Protein AF-A0A348SDK8-F1 (afdb_monomer_lite)

Sequence (131 aa):
MARTLLADGRPRRAIYLNGVSYVSDIGYAELLHGWSASGEYPATYVPTISRPNDPANAGWTGRTGRVESIIRAALGDLSVDPNGAVAYLCGNPDMIVAAEQELRAYGLPDEAIHKELYWPAGKQPTGAIES

Radius of gyration: 16.06 Å; chains: 1; bounding box: 41×41×42 Å

pLDDT: mean 90.52, std 14.19, range [38.84, 98.56]

Structure (mmCIF, N/CA/C/O backbone):
data_AF-A0A348SDK8-F1
#
_entry.id   AF-A0A348SDK8-F1
#
loop_
_atom_site.group_PDB
_atom_site.id
_atom_site.type_symbol
_atom_site.label_atom_id
_atom_site.label_alt_id
_atom_site.label_comp_id
_atom_site.label_asym_id
_atom_site.label_entity_id
_atom_site.label_seq_id
_atom_site.pdbx_PDB_ins_code
_atom_site.Cartn_x
_atom_site.Cartn_y
_atom_site.Cartn_z
_atom_site.occupancy
_atom_site.B_iso_or_equiv
_atom_site.auth_seq_id
_atom_site.auth_comp_id
_atom_site.auth_asym_id
_atom_site.auth_atom_id
_atom_site.pdbx_PDB_model_num
ATOM 1 N N . MET A 1 1 ? 2.678 -2.737 14.057 1.00 82.25 1 MET A N 1
ATOM 2 C CA . MET A 1 1 ? 1.668 -1.659 14.147 1.00 82.25 1 MET A CA 1
ATOM 3 C C . MET A 1 1 ? 0.243 -2.196 14.287 1.00 82.25 1 MET A C 1
ATOM 5 O O . MET A 1 1 ? -0.293 -2.077 15.376 1.00 82.25 1 MET A O 1
ATOM 9 N N . ALA A 1 2 ? -0.365 -2.827 13.271 1.00 86.62 2 ALA A N 1
ATOM 10 C CA . ALA A 1 2 ? -1.773 -3.266 13.353 1.00 86.62 2 ALA A CA 1
ATOM 11 C C . ALA A 1 2 ? -2.073 -4.224 14.519 1.00 86.62 2 ALA A C 1
ATOM 13 O O . ALA A 1 2 ? -3.015 -3.994 15.267 1.00 86.62 2 ALA A O 1
ATOM 14 N N . ARG A 1 3 ? -1.219 -5.231 14.755 1.00 86.56 3 ARG A N 1
ATOM 15 C CA . ARG A 1 3 ? -1.369 -6.135 15.912 1.00 86.56 3 ARG A CA 1
ATOM 16 C C . ARG A 1 3 ? -1.320 -5.410 17.261 1.00 86.56 3 ARG A C 1
ATOM 18 O O . ARG A 1 3 ? -2.042 -5.793 18.168 1.00 86.56 3 ARG A O 1
ATOM 25 N N . THR A 1 4 ? -0.506 -4.362 17.381 1.00 88.25 4 THR A N 1
ATOM 26 C CA . THR A 1 4 ? -0.431 -3.529 18.592 1.00 88.25 4 THR A CA 1
ATOM 27 C C . THR A 1 4 ? -1.725 -2.745 18.783 1.00 88.25 4 THR A C 1
ATOM 29 O O . THR A 1 4 ? -2.341 -2.847 19.831 1.00 88.25 4 THR A O 1
ATOM 32 N N . LEU A 1 5 ? -2.204 -2.059 17.737 1.00 89.44 5 LEU A N 1
ATOM 33 C CA . LEU A 1 5 ? -3.479 -1.331 17.781 1.00 89.44 5 LEU A CA 1
ATOM 34 C C . LEU A 1 5 ? -4.664 -2.246 18.108 1.00 89.44 5 LEU A C 1
ATOM 36 O O . LEU A 1 5 ? -5.589 -1.830 18.801 1.00 89.44 5 LEU A O 1
ATOM 40 N N . LEU A 1 6 ? -4.632 -3.487 17.619 1.00 89.12 6 LEU A N 1
ATOM 41 C CA . LEU A 1 6 ? -5.625 -4.500 17.951 1.00 89.12 6 LEU A CA 1
ATOM 42 C C . LEU A 1 6 ? -5.545 -4.913 19.426 1.00 89.12 6 LEU A C 1
ATOM 44 O O . LEU A 1 6 ? -6.568 -4.915 20.104 1.00 89.12 6 LEU A O 1
ATOM 48 N N . ALA A 1 7 ? -4.344 -5.219 19.929 1.00 89.62 7 ALA A N 1
ATOM 49 C CA . ALA A 1 7 ? -4.121 -5.589 21.329 1.00 89.62 7 ALA A CA 1
ATOM 50 C C . ALA A 1 7 ? -4.516 -4.466 22.304 1.00 89.62 7 ALA A C 1
ATOM 52 O O . ALA A 1 7 ? -5.071 -4.740 23.364 1.00 89.62 7 ALA A O 1
ATOM 53 N N . ASP A 1 8 ? -4.309 -3.211 21.905 1.00 92.38 8 ASP A N 1
ATOM 54 C CA . ASP A 1 8 ? -4.692 -2.024 22.674 1.00 92.38 8 ASP A CA 1
ATOM 55 C C . ASP A 1 8 ? -6.203 -1.716 22.595 1.00 92.38 8 ASP A C 1
ATOM 57 O O . ASP A 1 8 ? -6.659 -0.714 23.148 1.00 92.38 8 ASP A O 1
ATOM 61 N N . GLY A 1 9 ? -6.994 -2.525 21.873 1.00 89.38 9 GLY A N 1
ATOM 62 C CA . GLY A 1 9 ? -8.437 -2.320 21.696 1.00 89.38 9 GLY A CA 1
ATOM 63 C C . GLY A 1 9 ? -8.790 -1.087 20.859 1.00 89.38 9 GLY A C 1
ATOM 64 O O . GLY A 1 9 ? -9.891 -0.549 20.968 1.00 89.38 9 GLY A O 1
ATOM 65 N N . ARG A 1 10 ? -7.858 -0.604 20.030 1.00 92.12 10 ARG A N 1
ATOM 66 C CA . ARG A 1 10 ? -7.986 0.623 19.229 1.00 92.12 10 ARG A CA 1
ATOM 67 C C . ARG A 1 10 ? -7.701 0.368 17.743 1.00 92.12 10 ARG A C 1
ATOM 69 O O . ARG A 1 10 ? -6.864 1.070 17.161 1.00 92.12 10 ARG A O 1
ATOM 76 N N . PRO A 1 11 ? -8.368 -0.613 17.101 1.00 91.38 11 PRO A N 1
ATOM 77 C CA . PRO A 1 11 ? -8.149 -0.880 15.691 1.00 91.38 11 PRO A CA 1
ATOM 78 C C . PRO A 1 11 ? -8.500 0.360 14.867 1.00 91.38 11 PRO A C 1
ATOM 80 O O . PRO A 1 11 ? -9.506 1.034 15.089 1.00 91.38 11 PRO A O 1
ATOM 83 N N . ARG A 1 12 ? -7.645 0.663 13.896 1.00 92.19 12 ARG A N 1
ATOM 84 C CA . ARG A 1 12 ? -7.867 1.724 12.914 1.00 92.19 12 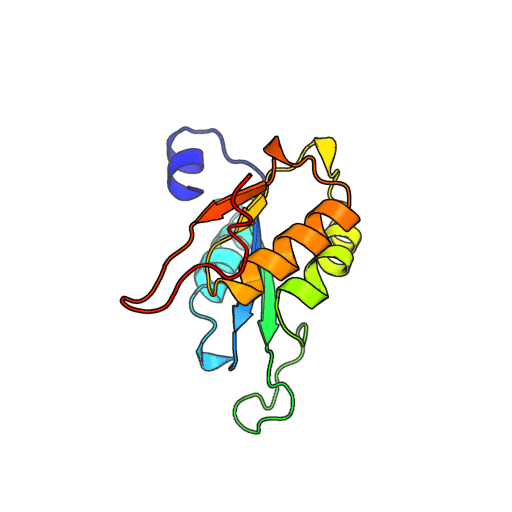ARG A CA 1
ATOM 85 C C . ARG A 1 12 ? -7.919 1.087 11.543 1.00 92.19 12 ARG A C 1
ATOM 87 O O . ARG A 1 12 ? -7.140 0.169 11.281 1.00 92.19 12 ARG A O 1
ATOM 94 N N . ARG A 1 13 ? -8.790 1.598 10.670 1.00 95.06 13 ARG A N 1
ATOM 95 C CA . ARG A 1 13 ? -8.802 1.212 9.256 1.00 95.06 13 ARG A CA 1
ATOM 96 C C . ARG A 1 13 ? -7.380 1.310 8.698 1.00 95.06 13 ARG A C 1
ATOM 98 O O . ARG A 1 13 ? -6.763 2.367 8.801 1.00 95.06 13 ARG A O 1
ATOM 105 N N . ALA A 1 14 ? -6.875 0.216 8.136 1.00 95.75 14 ALA A N 1
ATOM 106 C CA . ALA A 1 14 ? -5.530 0.146 7.577 1.00 95.75 14 ALA A CA 1
ATOM 107 C C . ALA A 1 14 ? -5.585 -0.303 6.118 1.00 95.75 14 ALA A C 1
ATOM 109 O O . ALA A 1 14 ? -6.207 -1.314 5.792 1.00 95.75 14 ALA A O 1
ATOM 110 N N . ILE A 1 15 ? -4.917 0.448 5.248 1.00 97.25 15 ILE A N 1
ATOM 111 C CA . ILE A 1 15 ? -4.802 0.147 3.822 1.00 97.25 15 ILE A CA 1
ATOM 112 C C . ILE A 1 15 ? -3.346 -0.209 3.544 1.00 97.25 15 ILE A C 1
ATOM 114 O O . ILE A 1 15 ? -2.440 0.547 3.882 1.00 97.25 15 ILE A O 1
ATOM 118 N N . TYR A 1 16 ? -3.131 -1.361 2.923 1.00 97.00 16 TYR A N 1
ATOM 119 C CA . TYR A 1 16 ? -1.812 -1.896 2.621 1.00 97.00 16 TYR A CA 1
ATOM 120 C C . TYR A 1 16 ? -1.603 -1.893 1.110 1.00 97.00 16 TYR A C 1
ATOM 122 O O . TYR A 1 16 ? -2.067 -2.801 0.418 1.00 97.00 16 TYR A O 1
ATOM 130 N N . LEU A 1 17 ? -0.903 -0.878 0.603 1.00 97.94 17 LEU A N 1
ATOM 131 C CA . LEU A 1 17 ? -0.424 -0.859 -0.778 1.00 97.94 17 LEU A CA 1
ATOM 132 C C . LEU A 1 17 ? 0.909 -1.617 -0.829 1.00 97.94 17 LEU A C 1
ATOM 134 O O . LEU A 1 17 ? 1.875 -1.189 -0.203 1.00 97.94 17 LEU A O 1
ATOM 138 N N . ASN A 1 18 ? 0.967 -2.747 -1.536 1.00 97.44 18 ASN A N 1
ATOM 139 C CA . ASN A 1 18 ? 2.180 -3.570 -1.606 1.00 97.44 18 ASN A CA 1
ATOM 140 C C . ASN A 1 18 ? 2.597 -3.799 -3.060 1.00 97.44 18 ASN A C 1
ATOM 142 O O . ASN A 1 18 ? 1.866 -4.438 -3.817 1.00 97.44 18 ASN A O 1
ATOM 146 N N . GLY A 1 19 ? 3.767 -3.286 -3.439 1.00 97.31 19 GLY A N 1
ATOM 147 C CA . GLY A 1 19 ? 4.337 -3.483 -4.768 1.00 97.31 19 GLY A CA 1
ATOM 148 C C . GLY A 1 19 ? 5.454 -4.509 -4.763 1.00 97.31 19 GLY A C 1
ATOM 149 O O . GLY A 1 19 ? 6.440 -4.347 -4.048 1.00 97.31 19 GLY A O 1
ATOM 150 N N . VAL A 1 20 ? 5.336 -5.510 -5.628 1.00 97.25 20 VAL A N 1
ATOM 151 C CA . VAL A 1 20 ? 6.365 -6.535 -5.832 1.00 97.25 20 VAL A CA 1
ATOM 152 C C . VAL A 1 20 ? 6.708 -6.704 -7.314 1.00 97.25 20 VAL A C 1
ATOM 154 O O . VAL A 1 20 ? 6.114 -6.068 -8.190 1.00 97.25 20 VAL A O 1
ATOM 157 N N . SER A 1 21 ? 7.723 -7.513 -7.628 1.00 97.44 21 SER A N 1
ATOM 158 C CA . SER A 1 21 ? 8.034 -7.847 -9.026 1.00 97.44 21 SER A CA 1
ATOM 159 C C . SER A 1 21 ? 7.174 -9.000 -9.521 1.00 97.44 21 SER A C 1
ATOM 161 O O . SER A 1 21 ? 6.622 -8.902 -10.620 1.00 97.44 21 SER A O 1
ATOM 163 N N . TYR A 1 22 ? 7.034 -10.044 -8.701 1.00 97.56 22 TYR A N 1
ATOM 164 C CA . TYR A 1 22 ? 6.344 -11.272 -9.070 1.00 97.56 22 TYR A CA 1
ATOM 165 C C . TYR A 1 22 ? 5.210 -11.609 -8.105 1.00 97.56 22 TYR A C 1
ATOM 167 O O . TYR A 1 22 ? 5.283 -11.303 -6.919 1.00 97.56 22 TYR A O 1
ATOM 175 N N . VAL A 1 23 ? 4.168 -12.283 -8.595 1.00 96.00 23 VAL A N 1
ATOM 176 C CA . VAL A 1 23 ? 3.035 -12.740 -7.771 1.00 96.00 23 VAL A CA 1
ATOM 177 C C . VAL A 1 23 ? 3.510 -13.636 -6.623 1.00 96.00 23 VAL A C 1
ATOM 179 O O . VAL A 1 23 ? 2.981 -13.543 -5.519 1.00 96.00 23 VAL A O 1
ATOM 182 N N . SER A 1 24 ? 4.554 -14.440 -6.845 1.00 95.38 24 SER A N 1
ATOM 183 C CA . SER A 1 24 ? 5.179 -15.282 -5.815 1.00 95.38 24 SER A CA 1
ATOM 184 C C . SER A 1 24 ? 5.770 -14.500 -4.638 1.00 95.38 24 SER A C 1
ATOM 186 O O . SER A 1 24 ? 5.944 -15.067 -3.564 1.00 95.38 24 SER A O 1
ATOM 188 N N . ASP A 1 25 ? 6.065 -13.211 -4.816 1.00 95.56 25 ASP A N 1
ATOM 189 C CA . ASP A 1 25 ? 6.628 -12.351 -3.769 1.00 95.56 25 ASP A CA 1
ATOM 190 C C . ASP A 1 25 ? 5.532 -11.762 -2.851 1.00 95.56 25 ASP A C 1
ATOM 192 O O . ASP A 1 25 ? 5.825 -11.092 -1.857 1.00 95.56 25 ASP A O 1
ATOM 196 N N . ILE A 1 26 ? 4.250 -11.982 -3.168 1.00 93.44 26 ILE A N 1
ATOM 197 C CA . ILE A 1 26 ? 3.109 -11.522 -2.369 1.00 93.44 26 ILE A CA 1
ATOM 198 C C . ILE A 1 26 ? 2.967 -12.410 -1.122 1.00 93.44 26 ILE A C 1
ATOM 200 O O . ILE A 1 26 ? 2.174 -13.346 -1.080 1.00 93.44 26 ILE A O 1
ATOM 204 N N . GLY A 1 27 ? 3.723 -12.093 -0.069 1.00 89.38 27 GLY A N 1
ATOM 205 C CA . GLY A 1 27 ? 3.750 -12.901 1.159 1.00 89.38 27 GLY A CA 1
ATOM 206 C C . GLY A 1 27 ? 2.610 -12.654 2.160 1.00 89.38 27 GLY A C 1
ATOM 207 O O . GLY A 1 27 ? 2.347 -13.503 3.003 1.00 89.38 27 GLY A O 1
ATOM 208 N N . TYR A 1 28 ? 1.925 -11.504 2.102 1.00 89.31 28 TYR A N 1
ATOM 209 C CA . TYR A 1 28 ? 0.963 -11.088 3.144 1.00 89.31 28 TYR A CA 1
ATOM 210 C C . TYR A 1 28 ? -0.515 -11.200 2.749 1.00 89.31 28 TYR A C 1
ATOM 212 O O . TYR A 1 28 ? -1.380 -10.849 3.553 1.00 89.31 28 TYR A O 1
ATOM 220 N N . ALA A 1 29 ? -0.821 -11.672 1.537 1.00 89.94 29 ALA A N 1
ATOM 221 C CA . ALA A 1 29 ? -2.194 -11.705 1.031 1.00 89.94 29 ALA A CA 1
ATOM 222 C C . ALA A 1 29 ? -3.129 -12.521 1.930 1.00 89.94 29 ALA A C 1
ATOM 224 O O . ALA A 1 29 ? -4.177 -12.022 2.324 1.00 89.94 29 ALA A O 1
ATOM 225 N N . GLU A 1 30 ? -2.735 -13.746 2.287 1.00 92.38 30 GLU A N 1
ATOM 226 C CA . GLU A 1 30 ? -3.561 -14.640 3.105 1.00 92.38 30 GLU A CA 1
ATOM 227 C C . GLU A 1 30 ? -3.885 -14.022 4.470 1.00 92.38 30 GLU A C 1
ATOM 229 O O . GLU A 1 30 ? -5.049 -13.957 4.856 1.00 92.38 30 GLU A O 1
ATOM 234 N N . LEU A 1 31 ? -2.877 -13.479 5.162 1.00 93.50 31 LEU A N 1
ATOM 235 C CA . LEU A 1 31 ? -3.053 -12.833 6.463 1.00 93.50 31 LEU A CA 1
ATOM 236 C C . LEU A 1 31 ? -4.015 -11.638 6.390 1.00 93.50 31 LEU A C 1
ATOM 238 O O . LEU A 1 31 ? -4.939 -11.532 7.195 1.00 93.50 31 LEU A O 1
ATOM 242 N N . LEU A 1 32 ? -3.791 -10.723 5.442 1.00 93.81 32 LEU A N 1
ATOM 243 C CA . LEU A 1 32 ? -4.565 -9.483 5.351 1.00 93.81 32 LEU A CA 1
ATOM 244 C C . LEU A 1 32 ? -5.994 -9.732 4.860 1.00 93.81 32 LEU A C 1
ATOM 246 O O . LEU A 1 32 ? -6.928 -9.094 5.348 1.00 93.81 32 LEU A O 1
ATOM 250 N N . HIS A 1 33 ? -6.181 -10.681 3.940 1.00 92.25 33 HIS A N 1
ATOM 251 C CA . HIS A 1 33 ? -7.514 -11.130 3.544 1.00 92.25 33 HIS A CA 1
ATOM 252 C C . HIS A 1 33 ? -8.221 -11.855 4.690 1.00 92.25 33 HIS A C 1
ATOM 254 O O . HIS A 1 33 ? -9.404 -11.608 4.904 1.00 92.25 33 HIS A O 1
ATOM 260 N N . GLY A 1 34 ? -7.504 -12.677 5.463 1.00 94.00 34 GLY A N 1
ATOM 261 C CA . GLY A 1 34 ? -8.032 -13.349 6.648 1.00 94.00 34 GLY A CA 1
ATOM 262 C C . GLY A 1 34 ? -8.594 -12.362 7.669 1.00 94.00 34 GLY A C 1
ATOM 263 O O . GLY A 1 34 ? -9.736 -12.516 8.090 1.00 94.00 34 GLY A O 1
ATOM 264 N N . TRP A 1 35 ? -7.849 -11.301 7.992 1.00 94.38 35 TRP A N 1
ATOM 265 C CA . TRP A 1 35 ? -8.324 -10.229 8.877 1.00 94.38 35 TRP A CA 1
ATOM 266 C C . TRP A 1 35 ? -9.569 -9.514 8.364 1.00 94.38 35 TRP A C 1
ATOM 268 O O . TRP A 1 35 ? -10.489 -9.250 9.137 1.00 94.38 35 TRP A O 1
ATOM 278 N N . SER A 1 36 ? -9.595 -9.200 7.069 1.00 90.56 36 SER A N 1
ATOM 279 C CA . SER A 1 36 ? -10.736 -8.534 6.443 1.00 90.56 36 SER A CA 1
ATOM 280 C C . SER A 1 36 ? -11.983 -9.426 6.469 1.00 90.56 36 SER A C 1
ATOM 282 O O . SER A 1 36 ? -13.060 -8.977 6.850 1.00 90.56 36 SER A O 1
ATOM 284 N N . ALA A 1 37 ? -11.826 -10.710 6.129 1.00 93.12 37 ALA A N 1
ATOM 285 C CA . ALA A 1 37 ? -12.914 -11.680 6.058 1.00 93.12 37 ALA A CA 1
ATOM 286 C C . ALA A 1 37 ? -13.470 -12.065 7.436 1.00 93.12 37 ALA A C 1
ATOM 288 O O . ALA A 1 37 ? -14.676 -12.255 7.576 1.00 93.12 37 ALA A O 1
ATOM 289 N N . SER A 1 38 ? -12.610 -12.181 8.452 1.00 95.25 38 SER A N 1
ATOM 290 C CA . SER A 1 38 ? -13.031 -12.510 9.819 1.00 95.25 38 SER A CA 1
ATOM 291 C C . SER A 1 38 ? -13.566 -11.304 10.594 1.00 95.25 38 SER A C 1
ATOM 293 O O . SER A 1 38 ? -14.226 -11.481 11.616 1.00 95.25 38 SER A O 1
ATOM 295 N N . GLY A 1 39 ? -13.264 -10.082 10.141 1.00 91.12 39 GLY A N 1
ATOM 296 C CA . GLY A 1 39 ? -13.526 -8.855 10.889 1.00 91.12 39 GLY A CA 1
ATOM 297 C C . GLY A 1 39 ? -12.567 -8.626 12.064 1.00 91.12 39 GLY A C 1
ATOM 298 O O . GLY A 1 39 ? -12.777 -7.691 12.832 1.00 91.12 39 GLY A O 1
ATOM 299 N N . GLU A 1 40 ? -11.509 -9.438 12.208 1.00 92.50 40 GLU A N 1
ATOM 300 C CA . GLU A 1 40 ? -10.495 -9.293 13.267 1.00 92.50 40 GLU A CA 1
ATOM 301 C C . GLU A 1 40 ? -9.804 -7.926 13.204 1.00 92.50 40 GLU A C 1
ATOM 303 O O . GLU A 1 40 ? -9.499 -7.326 14.234 1.00 92.50 40 GLU A O 1
ATOM 308 N N . TYR A 1 41 ? -9.570 -7.415 11.993 1.00 94.75 41 TYR A N 1
ATOM 309 C CA . TYR A 1 41 ? -8.992 -6.095 11.795 1.00 94.75 41 TYR A CA 1
ATOM 310 C C . TYR A 1 41 ? -9.575 -5.436 10.539 1.00 94.75 41 TYR A C 1
ATOM 312 O O . TYR A 1 41 ? -9.688 -6.104 9.509 1.00 94.75 41 TYR A O 1
ATOM 320 N N . PRO A 1 42 ? -9.891 -4.125 10.557 1.00 94.62 42 PRO A N 1
ATOM 321 C CA . PRO A 1 42 ? -10.396 -3.397 9.390 1.00 94.62 42 PRO A CA 1
ATOM 322 C C . PRO A 1 42 ? -9.275 -3.130 8.365 1.00 94.62 42 PRO A C 1
ATOM 324 O O . PRO A 1 42 ? -8.854 -1.990 8.149 1.00 94.62 42 PRO A O 1
ATOM 327 N N . ALA A 1 43 ? -8.751 -4.199 7.767 1.00 95.75 43 ALA A N 1
ATOM 328 C CA . ALA A 1 43 ? -7.668 -4.177 6.797 1.00 95.75 43 ALA A CA 1
ATOM 329 C C . ALA A 1 43 ? -8.201 -4.223 5.358 1.00 95.75 43 ALA A C 1
ATOM 331 O O . ALA A 1 43 ? -9.124 -4.973 5.032 1.00 95.75 43 ALA A O 1
ATOM 332 N N . THR A 1 44 ? -7.565 -3.456 4.477 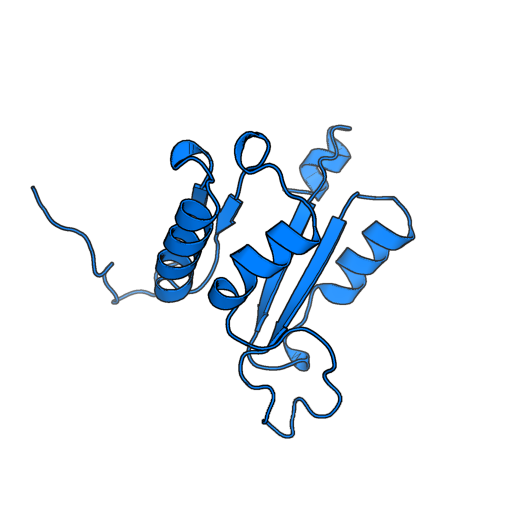1.00 96.25 44 THR A N 1
ATOM 333 C CA . THR A 1 44 ? -7.747 -3.529 3.025 1.00 96.25 44 THR A CA 1
ATOM 334 C C . THR A 1 44 ? -6.392 -3.754 2.372 1.00 96.25 44 THR A C 1
ATOM 336 O O . THR A 1 44 ? -5.462 -2.979 2.597 1.00 96.25 44 THR A O 1
ATOM 339 N N . TYR A 1 45 ? -6.273 -4.806 1.565 1.00 96.50 45 TYR A N 1
ATOM 340 C CA . TYR A 1 45 ? -5.037 -5.135 0.863 1.00 96.50 45 TYR A CA 1
ATOM 341 C C . TYR A 1 45 ? -5.123 -4.762 -0.616 1.00 96.50 45 TYR A C 1
ATOM 343 O O . TYR A 1 45 ? -6.079 -5.126 -1.295 1.00 96.50 45 TYR A O 1
ATOM 351 N N . VAL A 1 46 ? -4.126 -4.030 -1.114 1.00 97.31 46 VAL A N 1
ATOM 352 C CA . VAL A 1 46 ? -4.051 -3.576 -2.508 1.00 97.31 46 VAL A CA 1
ATOM 353 C C . VAL A 1 46 ? -2.670 -3.931 -3.077 1.00 97.31 46 VAL A C 1
ATOM 355 O O . VAL A 1 46 ? -1.741 -3.117 -3.052 1.00 97.31 46 VAL A O 1
ATOM 358 N N . PRO A 1 47 ? -2.496 -5.169 -3.558 1.00 97.19 47 PRO A N 1
ATOM 359 C CA . PRO A 1 47 ? -1.262 -5.594 -4.203 1.00 97.19 47 PRO A CA 1
ATOM 360 C C . PRO A 1 47 ? -1.127 -5.045 -5.631 1.00 97.19 47 PRO A C 1
ATOM 362 O O . PRO A 1 47 ? -2.116 -4.884 -6.349 1.00 97.19 47 PRO A O 1
ATOM 365 N N . THR A 1 48 ? 0.114 -4.825 -6.064 1.00 98.25 48 THR A N 1
ATOM 366 C CA . THR A 1 48 ? 0.471 -4.555 -7.462 1.00 98.25 48 THR A CA 1
ATOM 367 C C . THR A 1 48 ? 1.759 -5.268 -7.853 1.00 98.25 48 THR A C 1
ATOM 369 O O . THR A 1 48 ? 2.670 -5.415 -7.033 1.00 98.25 48 THR A O 1
ATOM 372 N N . ILE A 1 49 ? 1.856 -5.683 -9.117 1.00 98.44 49 ILE A N 1
ATOM 373 C CA . ILE A 1 49 ? 3.087 -6.246 -9.683 1.00 98.44 49 ILE A CA 1
ATOM 374 C C . ILE A 1 49 ? 3.698 -5.309 -10.724 1.00 98.44 49 ILE A C 1
ATOM 376 O O . ILE A 1 49 ? 3.005 -4.746 -11.573 1.00 98.44 49 ILE A O 1
ATOM 380 N N . SER A 1 50 ? 5.020 -5.164 -10.692 1.00 97.94 50 SER A N 1
ATOM 381 C CA . SER A 1 50 ? 5.755 -4.288 -11.616 1.00 97.94 50 SER A CA 1
ATOM 382 C C . SER A 1 50 ? 6.153 -4.960 -12.936 1.00 97.94 50 SER A C 1
ATOM 384 O O . SER A 1 50 ? 6.541 -4.260 -13.870 1.00 97.94 50 SER A O 1
ATOM 386 N N . ARG A 1 51 ? 6.031 -6.292 -13.047 1.00 97.88 51 ARG A N 1
ATOM 387 C CA . ARG A 1 51 ? 6.390 -7.070 -14.249 1.00 97.88 51 ARG A CA 1
ATOM 388 C C . ARG A 1 51 ? 5.208 -7.883 -14.800 1.00 97.88 51 ARG A C 1
ATOM 390 O O . ARG A 1 51 ? 5.313 -9.100 -14.914 1.00 97.88 51 ARG A O 1
ATOM 397 N N . PRO A 1 52 ? 4.071 -7.259 -15.146 1.00 97.38 52 PRO A N 1
ATOM 398 C CA . PRO A 1 52 ? 2.858 -7.998 -15.510 1.00 97.38 52 PRO A CA 1
ATOM 399 C C . PRO A 1 52 ? 2.998 -8.880 -16.758 1.00 97.38 52 PRO A C 1
ATOM 401 O O . PRO A 1 52 ? 2.297 -9.874 -16.877 1.00 97.38 52 PRO A O 1
ATOM 404 N N . ASN A 1 53 ? 3.917 -8.541 -17.665 1.00 97.25 53 ASN A N 1
ATOM 405 C CA . ASN A 1 53 ? 4.140 -9.290 -18.905 1.00 97.25 53 ASN A CA 1
ATOM 406 C C . ASN A 1 53 ? 5.121 -10.463 -18.742 1.00 97.25 53 ASN A C 1
ATOM 408 O O . ASN A 1 53 ? 5.394 -11.166 -19.712 1.00 97.25 53 ASN A O 1
ATOM 412 N N . ASP A 1 54 ? 5.697 -10.648 -17.553 1.00 98.06 54 ASP A N 1
ATOM 413 C CA . ASP A 1 54 ? 6.578 -11.781 -17.287 1.00 98.06 54 ASP A CA 1
ATOM 414 C C . ASP A 1 54 ? 5.752 -13.080 -17.209 1.00 98.06 54 ASP A C 1
ATOM 416 O O . ASP A 1 54 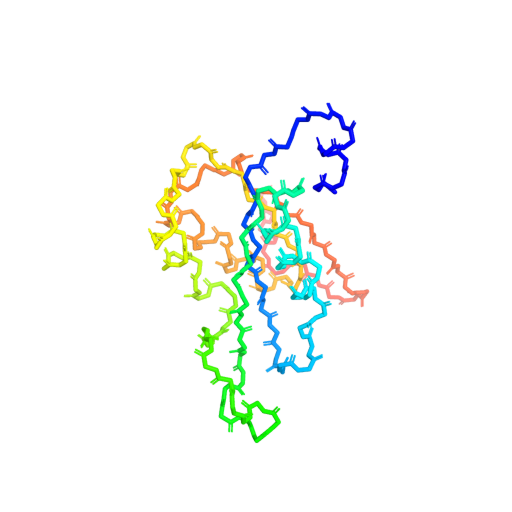? 4.735 -13.097 -16.510 1.00 98.06 54 ASP A O 1
ATOM 420 N N . PRO A 1 55 ? 6.159 -14.179 -17.875 1.00 97.75 55 PRO A N 1
ATOM 421 C CA . PRO A 1 55 ? 5.452 -15.457 -17.795 1.00 97.75 55 PRO A CA 1
ATOM 422 C C . PRO A 1 55 ? 5.248 -15.978 -16.367 1.00 97.75 55 PRO A C 1
ATOM 424 O O . PRO A 1 55 ? 4.246 -16.642 -16.107 1.00 97.75 55 PRO A O 1
ATOM 427 N N . ALA A 1 56 ? 6.143 -15.653 -15.426 1.00 97.31 56 ALA A N 1
ATOM 428 C CA . ALA A 1 56 ? 5.994 -16.018 -14.015 1.00 97.31 56 ALA A CA 1
ATOM 429 C C . ALA A 1 56 ? 4.786 -15.341 -13.335 1.00 97.31 56 ALA A C 1
ATOM 431 O O . ALA A 1 56 ? 4.358 -15.765 -12.264 1.00 97.31 56 ALA A O 1
ATOM 432 N N . ASN A 1 57 ? 4.222 -14.309 -13.964 1.00 97.75 57 ASN A N 1
ATOM 433 C CA . ASN A 1 57 ? 3.040 -13.583 -13.513 1.00 97.75 57 ASN A CA 1
ATOM 434 C C . ASN A 1 57 ? 1.782 -13.917 -14.328 1.00 97.75 57 ASN A C 1
ATOM 436 O O . ASN A 1 57 ? 0.764 -13.229 -14.202 1.00 97.75 57 ASN A O 1
ATOM 440 N N . ALA A 1 58 ? 1.829 -14.963 -15.160 1.00 95.50 58 ALA A N 1
ATOM 441 C CA . ALA A 1 58 ? 0.666 -15.424 -15.905 1.00 95.50 58 ALA A CA 1
ATOM 442 C C . ALA A 1 58 ? -0.516 -15.695 -14.955 1.00 95.50 58 ALA A C 1
ATOM 444 O O . ALA A 1 58 ? -0.386 -16.402 -13.958 1.00 95.50 58 ALA A O 1
ATOM 445 N N . GLY A 1 59 ? -1.677 -15.115 -15.268 1.00 94.19 59 GLY A N 1
ATOM 446 C CA . GLY A 1 59 ? -2.888 -15.230 -14.448 1.00 94.19 59 GLY A CA 1
ATOM 447 C C . GLY A 1 59 ? -3.075 -14.127 -13.402 1.00 94.19 59 GLY A C 1
ATOM 448 O O . GLY A 1 59 ? -4.105 -14.113 -12.733 1.00 94.19 59 GLY A O 1
ATOM 449 N N . TRP A 1 60 ? -2.146 -13.173 -13.273 1.00 96.69 60 TRP A N 1
ATOM 450 C CA . TRP A 1 60 ? -2.393 -11.975 -12.473 1.00 96.69 60 TRP A CA 1
ATOM 451 C C . TRP A 1 60 ? -3.510 -11.114 -13.078 1.00 96.69 60 TRP A C 1
ATOM 453 O O . TRP A 1 60 ? -3.418 -10.677 -14.223 1.00 96.69 60 TRP A O 1
ATOM 463 N N . THR A 1 61 ? -4.541 -10.820 -12.286 1.00 95.38 61 THR A N 1
ATOM 464 C CA . THR A 1 61 ? -5.680 -9.970 -12.687 1.00 95.38 61 THR A CA 1
ATOM 465 C C . THR A 1 61 ? -5.834 -8.720 -11.819 1.00 95.38 61 THR A C 1
ATOM 467 O O . THR A 1 61 ? -6.831 -8.009 -11.927 1.00 95.38 61 THR A O 1
ATOM 470 N N . GLY A 1 62 ? -4.889 -8.478 -10.908 1.00 94.94 62 GLY A N 1
ATOM 471 C CA . GLY A 1 62 ? -4.901 -7.319 -10.019 1.00 94.94 62 GLY A CA 1
ATOM 472 C C . GLY A 1 62 ? -4.245 -6.086 -10.641 1.00 94.94 62 GLY A C 1
ATOM 473 O O . GLY A 1 62 ? -4.008 -6.011 -11.847 1.00 94.94 62 GLY A O 1
ATOM 474 N N . ARG A 1 63 ? -3.902 -5.106 -9.797 1.00 97.44 63 ARG A N 1
ATOM 475 C CA . ARG A 1 63 ? -3.228 -3.881 -10.252 1.00 97.44 63 ARG A CA 1
ATOM 476 C C . ARG A 1 63 ? -1.831 -4.176 -10.786 1.00 97.44 63 ARG A C 1
ATOM 478 O O . ARG A 1 63 ? -1.156 -5.102 -10.338 1.00 97.44 63 ARG A O 1
ATOM 485 N N . THR A 1 64 ? -1.391 -3.361 -11.731 1.00 98.12 64 THR A N 1
ATOM 486 C CA . THR A 1 64 ? -0.068 -3.472 -12.345 1.00 98.12 64 THR A CA 1
ATOM 487 C C . THR A 1 64 ? 0.652 -2.137 -12.295 1.00 98.12 64 THR A C 1
ATOM 489 O O . THR A 1 64 ? 0.017 -1.087 -12.369 1.00 98.12 64 THR A O 1
ATOM 492 N N . GLY A 1 65 ? 1.977 -2.186 -12.241 1.00 97.69 65 GLY A N 1
ATOM 493 C CA . GLY A 1 65 ? 2.833 -1.020 -12.072 1.00 97.69 65 GLY A CA 1
ATOM 494 C C . GLY A 1 65 ? 3.543 -1.034 -10.723 1.00 97.69 65 GLY A C 1
ATOM 495 O O . GLY A 1 65 ? 3.321 -1.902 -9.872 1.00 97.69 65 GLY A O 1
ATOM 496 N N . ARG A 1 66 ? 4.445 -0.070 -10.540 1.00 97.94 66 ARG A N 1
ATOM 497 C CA . ARG A 1 66 ? 5.146 0.127 -9.267 1.00 97.94 66 ARG A CA 1
ATOM 498 C C . ARG A 1 66 ? 4.191 0.734 -8.236 1.00 97.94 66 ARG A C 1
ATOM 500 O O . ARG A 1 66 ? 3.224 1.391 -8.619 1.00 97.94 66 ARG A O 1
ATOM 507 N N . VAL A 1 67 ? 4.430 0.508 -6.946 1.00 98.19 67 VAL A N 1
ATOM 508 C CA . VAL A 1 67 ? 3.458 0.869 -5.897 1.00 98.19 67 VAL A CA 1
ATOM 509 C C . VAL A 1 67 ? 3.146 2.362 -5.883 1.00 98.19 67 VAL A C 1
ATOM 511 O O . VAL A 1 67 ? 1.982 2.730 -5.787 1.00 98.19 67 VAL A O 1
ATOM 514 N N . GLU A 1 68 ? 4.151 3.211 -6.087 1.00 98.12 68 GLU A N 1
ATOM 515 C CA . GLU A 1 68 ? 4.002 4.662 -6.156 1.00 98.12 68 GLU A CA 1
ATOM 516 C C . GLU A 1 68 ? 3.013 5.089 -7.250 1.00 98.12 68 GLU A C 1
ATOM 518 O O . GLU A 1 68 ? 2.180 5.959 -7.024 1.00 98.12 68 GLU A O 1
ATOM 523 N N . SER A 1 69 ? 3.011 4.400 -8.397 1.00 97.88 69 SER A N 1
ATOM 524 C CA . SER A 1 69 ? 2.158 4.749 -9.541 1.00 97.88 69 SER A CA 1
ATOM 525 C C . SER A 1 69 ? 0.673 4.462 -9.321 1.00 97.88 69 SER A C 1
ATOM 527 O O . SER A 1 69 ? -0.165 5.005 -10.038 1.00 97.88 69 SER A O 1
ATOM 529 N N . ILE A 1 70 ? 0.327 3.630 -8.332 1.00 98.31 70 ILE A N 1
ATOM 530 C CA . ILE A 1 70 ? -1.067 3.274 -8.045 1.00 98.31 70 ILE A CA 1
ATOM 531 C C . ILE A 1 70 ? -1.658 4.045 -6.861 1.00 98.31 70 ILE A C 1
ATOM 533 O O . ILE A 1 70 ? -2.856 3.910 -6.623 1.00 98.31 70 ILE A O 1
ATOM 537 N N . ILE A 1 71 ? -0.860 4.831 -6.123 1.00 98.44 71 ILE A N 1
ATOM 538 C CA . ILE A 1 71 ? -1.267 5.459 -4.853 1.00 98.44 71 ILE A CA 1
ATOM 539 C C . ILE A 1 71 ? -2.537 6.288 -5.028 1.00 98.44 71 ILE A C 1
ATOM 541 O O . ILE A 1 71 ? -3.552 5.982 -4.407 1.00 98.44 71 ILE A O 1
ATOM 545 N N . ARG A 1 72 ? -2.518 7.300 -5.905 1.00 98.06 72 ARG A N 1
ATOM 546 C CA . ARG A 1 72 ? -3.662 8.213 -6.073 1.00 98.06 72 ARG A CA 1
ATOM 547 C C . ARG A 1 72 ? -4.940 7.480 -6.473 1.00 98.06 72 ARG A C 1
ATOM 549 O O . ARG A 1 72 ? -5.993 7.735 -5.896 1.00 98.06 72 ARG A O 1
ATOM 556 N N . ALA A 1 73 ? -4.839 6.548 -7.422 1.00 98.12 73 ALA A N 1
ATOM 557 C CA . ALA A 1 73 ? -5.980 5.758 -7.873 1.00 98.12 73 ALA A CA 1
ATOM 558 C C . ALA A 1 73 ? -6.525 4.873 -6.742 1.00 98.12 73 ALA A C 1
ATOM 560 O O . ALA A 1 73 ? -7.718 4.892 -6.472 1.00 98.12 73 ALA A O 1
ATOM 561 N N . ALA A 1 74 ? -5.656 4.148 -6.031 1.00 98.12 74 ALA A N 1
ATOM 562 C CA . ALA A 1 74 ? -6.069 3.273 -4.938 1.00 98.12 74 ALA A CA 1
ATOM 563 C C . ALA A 1 74 ? -6.712 4.047 -3.777 1.00 98.12 74 ALA A C 1
ATOM 565 O O . ALA A 1 74 ? -7.724 3.605 -3.239 1.00 98.12 74 ALA A O 1
ATOM 566 N N . LEU A 1 75 ? -6.155 5.200 -3.396 1.00 98.12 75 LEU A N 1
ATOM 567 C CA . LEU A 1 75 ? -6.730 6.046 -2.350 1.00 98.12 75 LEU A CA 1
ATOM 568 C C . LEU A 1 75 ? -8.065 6.666 -2.789 1.00 98.12 75 LEU A C 1
ATOM 570 O O . LEU A 1 75 ? -9.005 6.698 -1.996 1.00 98.12 75 LEU A O 1
ATOM 574 N N . GLY A 1 76 ? -8.174 7.094 -4.053 1.00 97.94 76 GLY A N 1
ATOM 575 C CA . GLY A 1 76 ? -9.417 7.583 -4.654 1.00 97.94 76 GLY A CA 1
ATOM 576 C C . GLY A 1 76 ? -10.527 6.531 -4.659 1.00 97.94 76 GLY A C 1
ATOM 577 O O . GLY A 1 76 ? -11.610 6.786 -4.136 1.00 97.94 76 GLY A O 1
ATOM 578 N N . ASP A 1 77 ? -10.236 5.323 -5.148 1.00 97.81 77 ASP A N 1
ATOM 579 C CA . ASP A 1 77 ? -11.182 4.196 -5.169 1.00 97.81 77 ASP A CA 1
ATOM 580 C C . ASP A 1 77 ? -11.672 3.834 -3.757 1.00 97.81 77 ASP A C 1
ATOM 582 O O . ASP A 1 77 ? -12.814 3.424 -3.555 1.00 97.81 77 ASP A O 1
ATOM 586 N N . LEU A 1 78 ? -10.806 4.016 -2.757 1.00 97.38 78 LEU A N 1
ATOM 587 C CA . LEU A 1 78 ? -11.084 3.754 -1.348 1.00 97.38 78 LEU A CA 1
ATOM 588 C C . LEU A 1 78 ? -11.629 4.973 -0.587 1.00 97.38 78 LEU A C 1
ATOM 590 O O . LEU A 1 78 ? -11.797 4.878 0.636 1.00 97.38 78 LEU A O 1
ATOM 594 N N . SER A 1 79 ? -11.898 6.086 -1.282 1.00 97.19 79 SER A N 1
ATOM 595 C CA . SER A 1 79 ? -12.442 7.336 -0.730 1.00 97.19 79 SER A CA 1
ATOM 596 C C . SER A 1 79 ? -11.710 7.791 0.538 1.00 97.19 79 SER A C 1
ATOM 598 O O . SER A 1 79 ? -12.319 8.032 1.581 1.00 97.19 79 SER A O 1
ATOM 600 N N . VAL A 1 80 ? -10.377 7.816 0.489 1.00 97.94 80 VAL A N 1
ATOM 601 C CA . VAL A 1 80 ? -9.552 8.231 1.629 1.00 97.94 80 VAL A CA 1
ATOM 602 C C . VAL A 1 80 ? -9.582 9.753 1.764 1.00 97.94 80 VAL A C 1
ATOM 604 O O . VAL A 1 80 ? -9.202 10.464 0.844 1.00 97.94 80 VAL A O 1
ATOM 607 N N . ASP A 1 81 ? -9.996 10.257 2.927 1.00 97.44 81 ASP A N 1
ATOM 608 C CA . ASP A 1 81 ? -9.806 11.669 3.271 1.00 97.44 81 ASP A CA 1
ATOM 609 C C . ASP A 1 81 ? -8.326 11.909 3.620 1.00 97.44 81 ASP A C 1
ATOM 611 O O . ASP A 1 81 ? -7.846 11.339 4.610 1.00 97.44 81 ASP A O 1
ATOM 615 N N . PRO A 1 82 ? -7.588 12.727 2.848 1.00 96.62 82 PRO A N 1
ATOM 616 C CA . PRO A 1 82 ? -6.176 12.983 3.109 1.00 96.62 82 PRO A CA 1
ATOM 617 C C . PRO A 1 82 ? -5.919 13.660 4.465 1.00 96.62 82 PRO A C 1
ATOM 619 O O . PRO A 1 82 ? -4.862 13.436 5.048 1.00 96.62 82 PRO A O 1
ATOM 622 N N . ASN A 1 83 ? -6.876 14.423 5.009 1.00 95.50 83 ASN A N 1
ATOM 623 C CA . ASN A 1 83 ? -6.723 15.093 6.309 1.00 95.50 83 ASN A CA 1
ATOM 624 C C . ASN A 1 83 ? -6.973 14.155 7.502 1.00 95.50 83 ASN A C 1
ATOM 626 O O . ASN A 1 83 ? -6.621 14.476 8.636 1.00 95.50 83 ASN A O 1
ATOM 630 N N . GLY A 1 84 ? -7.594 12.999 7.258 1.00 95.12 84 GLY A N 1
ATOM 631 C CA . GLY A 1 84 ? -7.870 11.968 8.260 1.00 95.12 84 GLY A CA 1
ATOM 632 C C . GLY A 1 84 ? -6.920 10.771 8.192 1.00 95.12 84 GLY A C 1
ATOM 633 O O . GLY A 1 84 ? -7.142 9.776 8.888 1.00 95.12 84 GLY A O 1
ATOM 634 N N . ALA A 1 85 ? -5.895 10.830 7.338 1.00 96.88 85 ALA A N 1
ATOM 635 C CA . ALA A 1 85 ? -5.003 9.719 7.042 1.00 96.88 85 ALA A CA 1
ATOM 636 C C . ALA A 1 85 ? -3.563 9.993 7.490 1.00 96.88 85 ALA A C 1
ATOM 638 O O . ALA A 1 85 ? -3.106 11.127 7.561 1.00 96.88 85 ALA A O 1
ATOM 639 N N . VAL A 1 86 ? -2.838 8.909 7.759 1.00 97.19 86 VAL A N 1
ATOM 640 C CA . VAL A 1 86 ? -1.392 8.905 7.988 1.00 97.19 86 VAL A CA 1
ATOM 641 C C . VAL A 1 86 ? -0.785 7.829 7.096 1.00 97.19 86 VAL A C 1
ATOM 643 O O . VAL A 1 86 ? -1.324 6.722 6.997 1.00 97.19 86 VAL A O 1
ATOM 646 N N . ALA A 1 87 ? 0.316 8.149 6.427 1.00 97.75 87 ALA A N 1
ATOM 647 C CA . ALA A 1 87 ? 1.029 7.235 5.553 1.00 97.75 87 ALA A CA 1
ATOM 648 C C . ALA A 1 87 ? 2.356 6.812 6.183 1.00 97.75 87 ALA A C 1
ATOM 650 O O . ALA A 1 87 ? 3.094 7.625 6.735 1.00 97.75 87 ALA A O 1
ATOM 651 N N . TYR A 1 88 ? 2.673 5.526 6.054 1.00 97.12 88 TYR A N 1
ATOM 652 C CA . TYR A 1 88 ? 3.959 4.960 6.442 1.00 97.12 88 TYR A CA 1
ATOM 653 C C . TYR A 1 88 ? 4.598 4.324 5.212 1.00 97.12 88 TYR A C 1
ATOM 655 O O . TYR A 1 88 ? 4.005 3.439 4.595 1.00 97.12 88 TYR A O 1
ATOM 663 N N . LEU A 1 89 ? 5.795 4.780 4.855 1.00 97.12 89 LEU A N 1
ATOM 664 C CA . LEU A 1 89 ? 6.534 4.334 3.678 1.00 97.12 89 LEU A CA 1
ATOM 665 C C . LEU A 1 89 ? 7.749 3.518 4.104 1.00 97.12 89 LEU A C 1
ATOM 667 O O . LEU A 1 89 ? 8.559 3.981 4.904 1.00 97.12 89 LEU A O 1
ATOM 671 N N . CYS A 1 90 ? 7.892 2.321 3.541 1.00 93.75 90 CYS A N 1
ATOM 672 C CA . CYS A 1 90 ? 9.030 1.439 3.776 1.00 93.75 90 CYS A CA 1
ATOM 673 C C . CYS A 1 90 ? 9.379 0.706 2.479 1.00 93.75 90 CYS A C 1
ATOM 675 O O . CYS A 1 90 ? 8.491 0.217 1.779 1.00 93.75 90 CY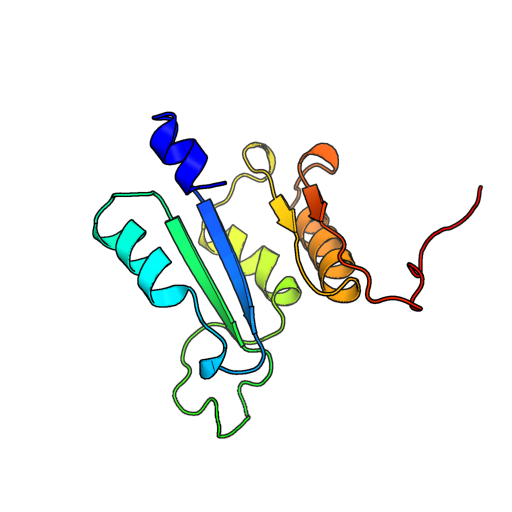S A O 1
ATOM 677 N N . GLY A 1 91 ? 10.666 0.643 2.143 1.00 91.38 91 GLY A N 1
ATOM 678 C CA . GLY A 1 91 ? 11.157 -0.041 0.952 1.00 91.38 91 GLY A CA 1
ATOM 679 C C . GLY A 1 91 ? 12.357 0.658 0.325 1.00 91.38 91 GLY A C 1
ATOM 680 O O . GLY A 1 91 ? 13.143 1.315 1.002 1.00 91.38 91 GLY A O 1
ATOM 681 N N . ASN A 1 92 ? 12.511 0.488 -0.989 1.00 92.19 92 ASN A N 1
ATOM 682 C CA . ASN A 1 92 ? 13.611 1.097 -1.731 1.00 92.19 92 ASN A CA 1
ATOM 683 C C . ASN A 1 92 ? 13.554 2.641 -1.633 1.00 92.19 92 ASN A C 1
ATOM 685 O O . ASN A 1 92 ? 12.468 3.198 -1.809 1.00 92.19 92 ASN A O 1
ATOM 689 N N . PRO A 1 93 ? 14.690 3.336 -1.421 1.00 92.19 93 PRO A N 1
ATOM 690 C CA . PRO A 1 93 ? 14.723 4.797 -1.332 1.00 92.19 93 PRO A CA 1
ATOM 691 C C . PRO A 1 93 ? 14.053 5.529 -2.502 1.00 92.19 93 PRO A C 1
ATOM 693 O O . PRO A 1 93 ? 13.285 6.458 -2.266 1.00 92.19 93 PRO A O 1
ATOM 696 N N . ASP A 1 94 ? 14.260 5.077 -3.741 1.00 92.38 94 ASP A N 1
ATOM 697 C CA . ASP A 1 94 ? 13.671 5.714 -4.928 1.00 92.38 94 ASP A CA 1
ATOM 698 C C . ASP A 1 94 ? 12.141 5.569 -4.934 1.00 92.38 94 ASP A C 1
ATOM 700 O O . ASP A 1 94 ? 11.419 6.484 -5.324 1.00 92.38 94 ASP A O 1
ATOM 704 N N . MET A 1 95 ? 11.634 4.431 -4.440 1.00 94.81 95 MET A N 1
ATOM 705 C CA . MET A 1 95 ? 10.195 4.221 -4.257 1.00 94.81 95 MET A CA 1
ATOM 706 C C . MET A 1 95 ? 9.641 5.160 -3.186 1.00 94.81 95 MET A C 1
ATOM 708 O O . MET A 1 95 ? 8.590 5.751 -3.402 1.00 94.81 95 MET A O 1
ATOM 712 N N . ILE A 1 96 ? 10.347 5.335 -2.064 1.00 95.56 96 ILE A N 1
ATOM 713 C CA . ILE A 1 96 ? 9.904 6.213 -0.972 1.00 95.56 96 ILE A CA 1
ATOM 714 C C . ILE A 1 96 ? 9.803 7.665 -1.449 1.00 95.56 96 ILE A C 1
ATOM 716 O O . ILE A 1 96 ? 8.788 8.309 -1.193 1.00 95.56 96 ILE A O 1
ATOM 720 N N . VAL A 1 97 ? 10.813 8.162 -2.173 1.00 95.12 97 VAL A N 1
ATOM 721 C CA . VAL A 1 97 ? 10.805 9.525 -2.731 1.00 95.12 97 VAL A CA 1
ATOM 722 C C . VAL A 1 97 ? 9.619 9.718 -3.679 1.00 95.12 97 VAL A C 1
ATOM 724 O O . VAL A 1 97 ? 8.894 10.706 -3.563 1.00 95.12 97 VAL A O 1
ATOM 727 N N . ALA A 1 98 ? 9.378 8.767 -4.584 1.00 97.50 98 ALA A N 1
ATOM 728 C CA . ALA A 1 98 ? 8.263 8.857 -5.522 1.00 97.50 98 ALA A CA 1
ATOM 729 C C . ALA A 1 98 ? 6.895 8.736 -4.823 1.00 97.50 98 ALA A C 1
ATOM 731 O O . ALA A 1 98 ? 5.973 9.493 -5.118 1.00 97.50 98 ALA A O 1
ATOM 732 N N . ALA A 1 99 ? 6.759 7.827 -3.855 1.00 98.12 99 ALA A N 1
ATOM 733 C CA . ALA A 1 99 ? 5.528 7.646 -3.092 1.00 98.12 99 ALA A CA 1
ATOM 734 C C . ALA A 1 99 ? 5.175 8.885 -2.254 1.00 98.12 99 ALA A C 1
ATOM 736 O O . ALA A 1 99 ? 4.008 9.261 -2.179 1.00 98.12 99 ALA A O 1
ATOM 737 N N . GLU A 1 100 ? 6.167 9.552 -1.662 1.00 97.88 100 GLU A N 1
ATOM 738 C CA . GLU A 1 100 ? 5.974 10.815 -0.944 1.00 97.88 100 GLU A CA 1
ATOM 739 C C . GLU A 1 100 ? 5.418 11.911 -1.865 1.00 97.88 100 GLU A C 1
ATOM 741 O O . GLU A 1 100 ? 4.469 12.600 -1.494 1.00 97.88 100 GLU A O 1
ATOM 746 N N . GLN A 1 101 ? 5.951 12.043 -3.084 1.00 98.12 101 GLN A N 1
ATOM 747 C CA . GLN A 1 101 ? 5.437 12.999 -4.073 1.00 98.12 101 GLN A CA 1
ATOM 748 C C . GLN A 1 101 ? 3.983 12.702 -4.456 1.00 98.12 101 GLN A C 1
ATOM 750 O O . GLN A 1 101 ? 3.161 13.614 -4.537 1.00 98.12 101 GLN A O 1
ATOM 755 N N . GLU A 1 102 ? 3.650 11.429 -4.653 1.00 98.56 102 GLU A N 1
ATOM 756 C CA . GLU A 1 102 ? 2.297 10.995 -5.005 1.00 98.56 102 GLU A CA 1
ATOM 757 C C . GLU A 1 102 ? 1.294 11.214 -3.861 1.00 98.56 102 GLU A C 1
ATOM 759 O O . GLU A 1 102 ? 0.163 11.631 -4.110 1.00 98.56 102 GLU A O 1
ATOM 764 N N . LEU A 1 103 ? 1.708 11.014 -2.605 1.00 98.50 103 LEU A N 1
ATOM 765 C CA . LEU A 1 103 ? 0.882 11.287 -1.423 1.00 98.50 103 LEU A CA 1
ATOM 766 C C . LEU A 1 103 ? 0.659 12.785 -1.196 1.00 98.50 103 LEU A C 1
ATOM 768 O O . LEU A 1 103 ? -0.470 13.195 -0.930 1.00 98.50 103 LEU A O 1
ATOM 772 N N . ARG A 1 104 ? 1.696 13.610 -1.378 1.00 98.12 104 ARG A N 1
ATOM 773 C CA . ARG A 1 104 ? 1.566 15.076 -1.378 1.00 98.12 104 ARG A CA 1
ATOM 774 C C . ARG A 1 104 ? 0.610 15.549 -2.462 1.00 98.12 104 ARG A C 1
ATOM 776 O O . ARG A 1 104 ? -0.274 16.354 -2.200 1.00 98.12 104 ARG A O 1
ATOM 783 N N . ALA A 1 105 ? 0.754 15.012 -3.673 1.00 98.06 105 ALA A N 1
ATOM 784 C CA . ALA A 1 105 ? -0.125 15.341 -4.789 1.00 98.06 105 ALA A CA 1
ATOM 785 C C . ALA A 1 105 ? -1.570 14.866 -4.566 1.00 98.06 105 ALA A C 1
ATOM 787 O O . ALA A 1 105 ? -2.494 15.462 -5.113 1.00 98.06 105 ALA A O 1
ATOM 788 N N . TYR A 1 106 ? -1.776 13.808 -3.776 1.00 98.25 106 TYR A N 1
ATOM 789 C CA . TYR A 1 106 ? -3.104 13.396 -3.321 1.00 98.25 106 TYR A CA 1
ATOM 790 C C . TYR A 1 106 ? -3.688 14.341 -2.254 1.00 98.25 106 TYR A C 1
ATOM 792 O O . TYR A 1 106 ? -4.905 14.432 -2.121 1.00 98.25 106 TYR A O 1
ATOM 800 N N . GLY A 1 107 ? -2.832 15.063 -1.526 1.00 98.25 107 GLY A N 1
ATOM 801 C CA . GLY A 1 107 ? -3.211 16.075 -0.540 1.00 98.25 107 GLY A CA 1
ATOM 802 C C . GLY A 1 107 ? -2.880 15.719 0.909 1.00 98.25 107 GLY A C 1
ATOM 803 O O . GLY A 1 107 ? -3.354 16.416 1.801 1.00 98.25 107 GLY A O 1
ATOM 804 N N . LEU A 1 108 ? -2.109 14.652 1.173 1.00 98.19 108 LEU A N 1
ATOM 805 C CA . LEU A 1 108 ? -1.676 14.353 2.543 1.00 98.19 108 LEU A CA 1
ATOM 806 C C . LEU A 1 108 ? -0.733 15.458 3.056 1.00 98.19 108 LEU A C 1
ATOM 808 O O . LEU A 1 108 ? 0.200 15.820 2.333 1.00 98.19 108 LEU A O 1
ATOM 812 N N . PRO A 1 109 ? -0.920 15.942 4.300 1.00 97.50 109 PRO A N 1
ATOM 813 C CA . PRO A 1 109 ? 0.036 16.832 4.954 1.00 97.50 109 PRO A CA 1
ATOM 814 C C . PRO A 1 109 ? 1.406 16.167 5.134 1.00 97.50 109 PRO A C 1
ATOM 816 O O . PRO A 1 109 ? 1.492 14.960 5.374 1.00 97.50 109 PRO A O 1
ATOM 819 N N . ASP A 1 110 ? 2.480 16.954 5.079 1.00 95.69 110 ASP A N 1
ATOM 820 C CA . ASP A 1 110 ? 3.854 16.448 5.201 1.00 95.69 110 ASP A CA 1
ATOM 821 C C . ASP A 1 110 ? 4.102 15.754 6.544 1.00 95.69 110 ASP A C 1
ATOM 823 O O . ASP A 1 110 ? 4.742 14.703 6.604 1.00 95.69 110 ASP A O 1
ATOM 827 N N . GLU A 1 111 ? 3.544 16.297 7.624 1.00 96.62 111 GLU A N 1
ATOM 828 C CA . GLU A 1 111 ? 3.628 15.735 8.970 1.00 96.62 111 GLU A CA 1
ATOM 829 C C . GLU A 1 111 ? 2.930 14.374 9.109 1.00 96.62 111 GLU A C 1
ATOM 831 O O . GLU A 1 111 ? 3.234 13.621 10.035 1.00 96.62 111 GLU A O 1
ATOM 836 N N . ALA A 1 112 ? 2.021 14.047 8.185 1.00 97.25 112 ALA A N 1
ATOM 837 C CA . ALA A 1 112 ? 1.298 12.784 8.141 1.00 97.25 112 ALA A CA 1
ATOM 838 C C . ALA A 1 112 ? 2.000 11.722 7.274 1.00 97.25 112 ALA A C 1
ATOM 840 O O . ALA A 1 112 ? 1.488 10.607 7.145 1.00 97.25 112 ALA A O 1
ATOM 841 N N . ILE A 1 113 ? 3.156 12.030 6.674 1.00 97.62 113 ILE A N 1
ATOM 842 C CA . ILE A 1 113 ? 3.936 11.095 5.855 1.00 97.62 113 ILE A CA 1
ATOM 843 C C . ILE A 1 113 ? 5.204 10.693 6.614 1.00 97.62 113 ILE A C 1
ATOM 845 O O . ILE A 1 113 ? 6.190 11.425 6.689 1.00 97.62 113 ILE A O 1
ATOM 849 N N . HIS A 1 114 ? 5.210 9.476 7.151 1.00 96.12 114 HIS A N 1
ATOM 850 C CA . HIS A 1 114 ? 6.348 8.914 7.870 1.00 96.12 114 HIS A CA 1
ATOM 851 C C . HIS A 1 114 ? 7.114 7.927 6.993 1.00 96.12 114 HIS A C 1
ATOM 853 O O . HIS A 1 114 ? 6.529 7.107 6.285 1.00 96.12 114 HIS A O 1
ATOM 859 N N . LYS A 1 115 ? 8.444 7.983 7.055 1.00 92.94 115 LYS A N 1
ATOM 860 C CA . LYS A 1 115 ? 9.340 7.215 6.185 1.00 92.94 115 LYS A CA 1
ATOM 861 C C . LYS A 1 115 ? 10.306 6.398 7.024 1.00 92.94 115 LYS A C 1
ATOM 863 O O . LYS A 1 115 ? 10.921 6.929 7.945 1.00 92.94 115 LYS A O 1
ATOM 868 N N . GLU A 1 116 ? 10.483 5.138 6.660 1.00 86.44 116 GLU A N 1
ATOM 869 C CA . GLU A 1 116 ? 11.536 4.279 7.185 1.00 86.44 116 GLU A CA 1
ATOM 870 C C .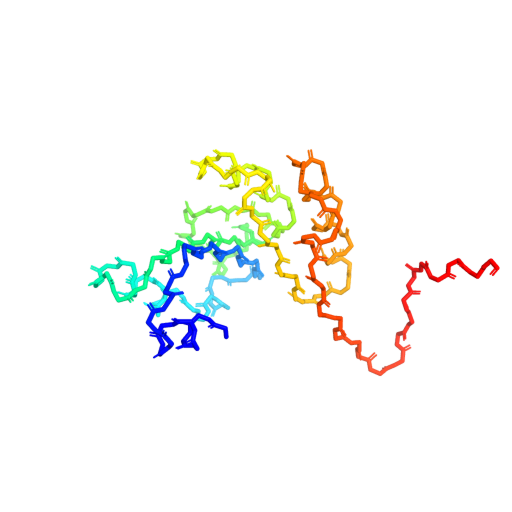 GLU A 1 116 ? 12.518 3.964 6.053 1.00 86.44 116 GLU A C 1
ATOM 872 O O . GLU A 1 116 ? 12.222 3.205 5.128 1.00 86.44 116 GLU A O 1
ATOM 877 N N . LEU A 1 117 ? 13.683 4.611 6.096 1.00 76.50 117 LEU A N 1
ATOM 878 C CA . LEU A 1 117 ? 14.721 4.464 5.083 1.00 76.50 117 LEU A CA 1
ATOM 879 C C . LEU A 1 117 ? 15.714 3.389 5.521 1.00 76.50 117 LEU A C 1
ATOM 881 O O . LEU A 1 117 ? 16.539 3.618 6.403 1.00 76.50 117 LEU A O 1
ATOM 885 N N . TYR A 1 118 ? 15.670 2.237 4.854 1.00 67.69 118 TYR A N 1
ATOM 886 C CA . TYR A 1 118 ? 16.731 1.240 4.946 1.00 67.69 118 TYR A CA 1
ATOM 887 C C . TYR A 1 118 ? 17.755 1.489 3.856 1.00 67.69 118 TYR A C 1
ATOM 889 O O . TYR A 1 118 ? 17.474 1.387 2.659 1.00 67.69 118 TYR A O 1
ATOM 897 N N . TRP A 1 119 ? 18.962 1.814 4.291 1.00 61.94 119 TRP A N 1
ATOM 898 C CA . TRP A 1 119 ? 20.052 2.132 3.405 1.00 61.94 119 TRP A CA 1
ATOM 899 C C . TRP A 1 119 ? 21.082 0.991 3.400 1.00 61.94 119 TRP A C 1
ATOM 901 O O . TRP A 1 119 ? 21.741 0.774 4.419 1.00 61.94 119 TRP A O 1
ATOM 911 N N . PRO A 1 120 ? 21.244 0.233 2.296 1.00 57.88 120 PRO A N 1
ATOM 912 C CA . PRO A 1 120 ? 22.315 -0.752 2.203 1.00 57.88 120 PRO A CA 1
ATOM 913 C C . PRO A 1 120 ? 23.663 -0.034 2.304 1.00 57.88 120 PRO A C 1
ATOM 915 O O . PRO A 1 120 ? 23.847 1.018 1.683 1.00 57.88 120 PRO A O 1
ATOM 918 N N . ALA A 1 121 ? 24.603 -0.582 3.077 1.00 52.03 121 ALA A N 1
ATOM 919 C CA . ALA A 1 121 ? 25.917 0.023 3.278 1.00 52.03 121 ALA A CA 1
ATOM 920 C C . ALA A 1 121 ? 26.553 0.459 1.940 1.00 52.03 121 ALA A C 1
ATOM 922 O O . ALA A 1 121 ? 26.690 -0.345 1.020 1.00 52.03 121 ALA A O 1
ATOM 923 N N . GLY A 1 122 ? 26.925 1.740 1.836 1.00 58.19 122 GLY A N 1
ATOM 924 C CA . GLY A 1 122 ? 27.716 2.281 0.719 1.00 5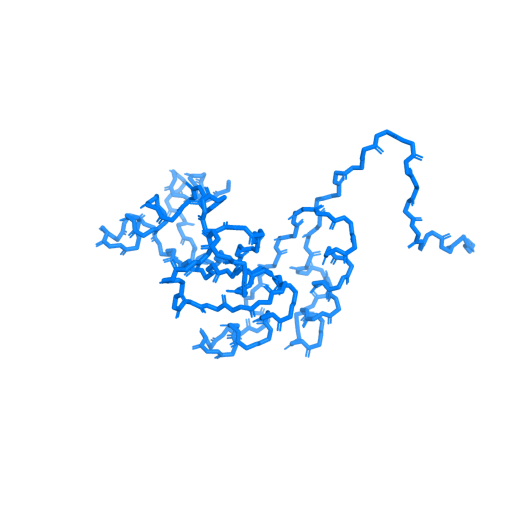8.19 122 GLY A CA 1
ATOM 925 C C . GLY A 1 122 ? 26.964 3.103 -0.328 1.00 58.19 122 GLY A C 1
ATOM 926 O O . GLY A 1 122 ? 27.589 3.688 -1.205 1.00 58.19 122 GLY A O 1
ATOM 927 N N . LYS A 1 123 ? 25.642 3.201 -0.254 1.00 52.59 123 LYS A N 1
ATOM 928 C CA . LYS A 1 123 ? 24.889 4.142 -1.100 1.00 52.59 123 LYS A CA 1
ATOM 929 C C . LYS A 1 123 ? 24.834 5.506 -0.293 1.00 52.59 123 LYS A C 1
ATOM 931 O O . LYS A 1 123 ? 25.112 5.481 0.905 1.00 52.59 123 LYS A O 1
ATOM 936 N N . GLN A 1 124 ? 24.529 6.688 -0.830 1.00 53.09 124 GLN A N 1
ATOM 937 C CA . GLN A 1 124 ? 24.128 7.858 -0.006 1.00 53.09 124 GLN A CA 1
ATOM 938 C C . GLN A 1 124 ? 22.805 8.446 -0.519 1.00 53.09 124 GLN A C 1
ATOM 940 O O . GLN A 1 124 ? 22.542 8.319 -1.720 1.00 53.09 124 GLN A O 1
ATOM 945 N N . PRO A 1 125 ? 21.968 9.066 0.340 1.00 55.84 125 PRO A N 1
ATOM 946 C CA . PRO A 1 125 ? 20.722 9.685 -0.099 1.00 55.84 125 PRO A CA 1
ATOM 947 C C . PRO A 1 125 ? 21.017 10.750 -1.156 1.00 55.84 125 PRO A C 1
ATOM 949 O O . PRO A 1 125 ? 21.687 11.747 -0.893 1.00 55.84 125 PRO A O 1
ATOM 952 N N . THR A 1 126 ? 20.522 10.539 -2.373 1.00 54.59 126 THR A N 1
ATOM 953 C CA . THR A 1 126 ? 20.570 11.564 -3.415 1.00 54.59 126 THR A CA 1
ATOM 954 C C . THR A 1 126 ? 19.499 12.596 -3.079 1.00 54.59 126 THR A C 1
ATOM 956 O O . THR A 1 126 ? 18.319 12.366 -3.324 1.00 54.59 126 THR A O 1
ATOM 959 N N . GLY A 1 127 ? 19.897 13.689 -2.425 1.00 49.03 127 GLY A N 1
ATOM 960 C CA . GLY A 1 127 ? 18.968 14.749 -2.022 1.00 49.03 127 GLY A CA 1
ATOM 961 C C . GLY A 1 127 ? 19.323 15.519 -0.751 1.00 49.03 127 GLY A C 1
ATOM 962 O O . GLY A 1 127 ? 18.561 16.405 -0.377 1.00 49.03 127 GLY A O 1
ATOM 963 N N . ALA A 1 128 ? 20.452 15.237 -0.092 1.00 40.78 128 ALA A N 1
ATOM 964 C CA . ALA A 1 128 ? 20.995 16.163 0.900 1.00 40.78 128 ALA A CA 1
ATOM 965 C C . ALA A 1 128 ? 21.534 17.405 0.169 1.00 40.78 128 ALA A C 1
ATOM 967 O O . ALA A 1 128 ? 22.699 17.458 -0.215 1.00 40.78 128 ALA A O 1
ATOM 968 N N . ILE A 1 129 ? 20.661 18.375 -0.100 1.00 40.09 129 ILE A N 1
ATOM 969 C CA . ILE A 1 129 ? 21.103 19.740 -0.369 1.00 40.09 129 ILE A CA 1
ATOM 970 C C . ILE A 1 129 ? 21.488 20.302 0.995 1.00 40.09 129 ILE A C 1
ATOM 972 O O . ILE A 1 129 ? 20.627 20.545 1.838 1.00 40.09 129 ILE A O 1
ATOM 976 N N . GLU A 1 130 ? 22.792 20.418 1.221 1.00 39.75 130 GLU A N 1
ATOM 977 C CA . GLU A 1 130 ? 23.345 21.221 2.304 1.00 39.75 130 GLU A CA 1
ATOM 978 C C . GLU A 1 130 ? 22.968 22.687 2.053 1.00 39.75 130 GLU A C 1
ATOM 980 O O . GLU A 1 130 ? 23.187 23.220 0.961 1.00 39.75 130 GLU A O 1
ATOM 985 N N . SER A 1 131 ? 22.377 23.321 3.062 1.00 38.84 131 SER A N 1
ATOM 986 C CA . SER A 1 131 ? 22.235 24.774 3.179 1.00 38.84 131 SER A CA 1
ATOM 987 C C . SER A 1 131 ? 22.946 25.231 4.436 1.00 38.84 131 SER A C 1
ATOM 989 O O . SER A 1 131 ? 22.695 24.571 5.472 1.00 38.84 131 SER A O 1
#

Foldseek 3Di:
DQVVCLVVVRADQEEAQEEDAAPVVPPCPVVQVVCVVVVSGNYHYAYEHAHCVDPRRPPDPGHYRGSLVCVLVVCVVVVPDLDPAAAEEEDALVSLVSNLVSSVVSPHDPVRYHYDDDDDPPDDDPDPPDD

Secondary structure (DSSP, 8-state):
-HHHHHHTT----EEEEEEESSGGG--SHHHHHHHHHHTSS-EEEEEEES-TTSGGGTT--SEES-HHHHHHHHHHHTT--GGG--EEEEE-HHHHHHHHHHHHHHT--GGGEEEEE---TT---TT----